Protein AF-A0A9X5CHH5-F1 (afdb_monomer)

Organism: NCBI:txid304899

pLDDT: mean 77.15, std 15.19, range [41.5, 96.25]

Mean predicted aligned error: 13.8 Å

Radius of gyration: 23.51 Å; Cα contacts (8 Å, |Δi|>4): 75; chains: 1; bounding box: 52×45×58 Å

Solvent-accessible surface area (backbone atoms only — not comparable to full-atom values): 5687 Å² total; per-residue (Å²): 137,81,78,81,73,72,74,79,78,70,76,77,74,85,30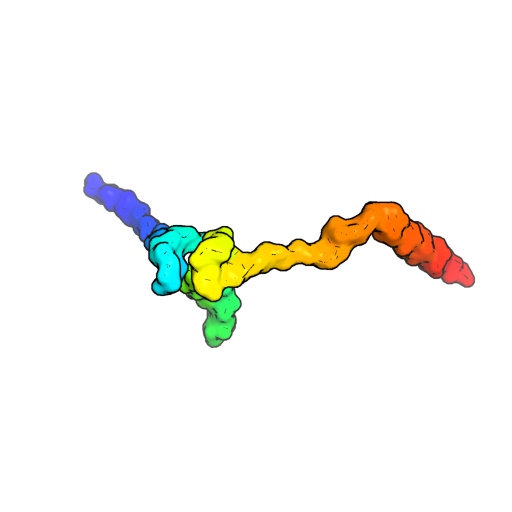,52,38,92,88,73,64,44,80,31,54,73,40,77,47,73,49,77,55,97,91,39,81,44,80,43,80,40,64,39,72,36,79,48,84,90,39,95,69,43,50,81,86,82,74,61,71,70,78,72,49,61,66,76,58,59,53,53,54,54,53,48,52,59,62,71,65,52,83,87,123

Structure (mmCIF, N/CA/C/O backbone):
data_AF-A0A9X5CHH5-F1
#
_entry.id   AF-A0A9X5CHH5-F1
#
loop_
_atom_site.group_PDB
_atom_site.id
_atom_site.type_symbol
_atom_site.label_atom_id
_atom_site.label_alt_id
_atom_site.label_comp_id
_atom_site.label_asym_id
_atom_site.label_entity_id
_atom_site.label_seq_id
_atom_site.pdbx_PDB_ins_code
_atom_site.Cartn_x
_atom_site.Cartn_y
_atom_site.Cartn_z
_atom_site.occupancy
_atom_site.B_iso_or_equiv
_atom_site.auth_seq_id
_atom_site.auth_comp_id
_atom_site.auth_asym_id
_atom_site.auth_atom_id
_atom_site.pdbx_PDB_model_num
ATOM 1 N N . 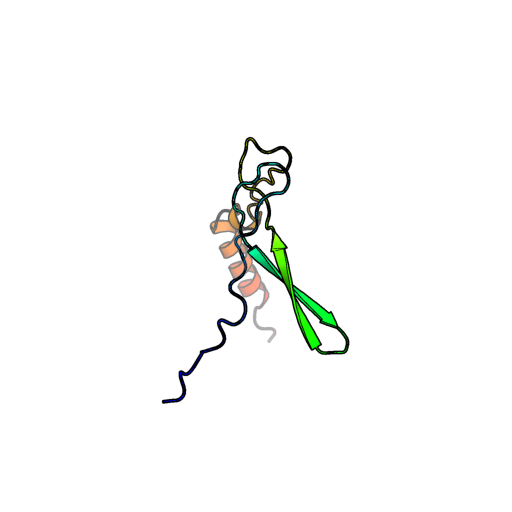MET A 1 1 ? 41.357 10.238 17.916 1.00 41.50 1 MET A N 1
ATOM 2 C CA . MET A 1 1 ? 40.142 9.478 18.286 1.00 41.50 1 MET A CA 1
ATOM 3 C C . MET A 1 1 ? 38.947 10.041 17.516 1.00 41.50 1 MET A C 1
ATOM 5 O O . MET A 1 1 ? 38.126 10.746 18.086 1.00 41.50 1 MET A O 1
ATOM 9 N N . SER A 1 2 ? 38.868 9.787 16.206 1.00 49.88 2 SER A N 1
ATOM 10 C CA . SER A 1 2 ? 37.666 10.130 15.434 1.00 49.88 2 SER A CA 1
ATOM 11 C C . SER A 1 2 ? 36.683 8.989 15.595 1.00 49.88 2 SER A C 1
ATOM 13 O O . SER A 1 2 ? 36.908 7.903 15.071 1.00 49.88 2 SER A O 1
ATOM 15 N N . SER A 1 3 ? 35.637 9.222 16.384 1.00 56.56 3 SER A N 1
ATOM 16 C CA . SER A 1 3 ? 34.521 8.289 16.474 1.00 56.56 3 SER A CA 1
ATOM 17 C C . SER A 1 3 ? 33.874 8.197 15.097 1.00 56.56 3 SER A C 1
ATOM 19 O O . SER A 1 3 ? 33.255 9.157 14.634 1.00 56.56 3 S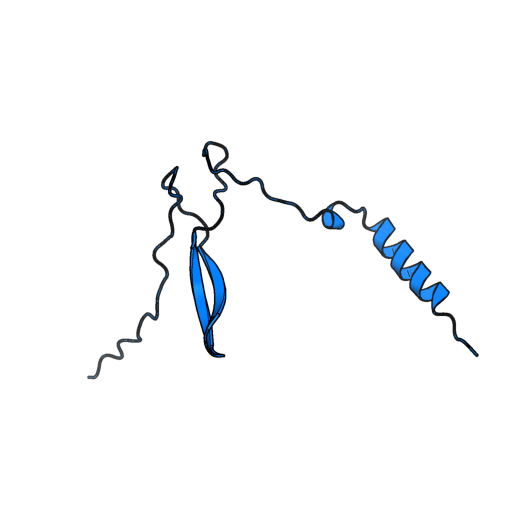ER A O 1
ATOM 21 N N . ASP A 1 4 ? 34.067 7.049 14.455 1.00 61.06 4 ASP A N 1
ATOM 22 C CA . ASP A 1 4 ? 33.371 6.584 13.262 1.00 61.06 4 ASP A CA 1
ATOM 23 C C . ASP A 1 4 ? 31.876 6.501 13.594 1.00 61.06 4 ASP A C 1
ATOM 25 O O . ASP A 1 4 ? 31.337 5.455 13.953 1.00 61.06 4 ASP A O 1
ATOM 29 N N . ARG A 1 5 ? 31.187 7.648 13.569 1.00 61.84 5 ARG A N 1
ATOM 30 C CA . ARG A 1 5 ? 29.726 7.688 13.578 1.00 61.84 5 ARG A CA 1
ATOM 31 C C . ARG A 1 5 ? 29.288 7.175 12.216 1.00 61.84 5 ARG A C 1
ATOM 33 O O . ARG A 1 5 ? 28.967 7.970 11.331 1.00 61.84 5 ARG A O 1
ATOM 40 N N . LYS A 1 6 ? 29.316 5.847 12.039 1.00 60.75 6 LYS A N 1
ATOM 41 C CA . LYS A 1 6 ? 28.601 5.171 10.959 1.00 60.75 6 LYS A CA 1
ATOM 42 C C . LYS A 1 6 ? 27.201 5.745 10.957 1.00 60.75 6 LYS A C 1
ATOM 44 O O . LYS A 1 6 ? 26.436 5.569 11.897 1.00 60.75 6 LYS A O 1
ATOM 49 N N . ARG A 1 7 ? 26.930 6.519 9.915 1.00 57.19 7 ARG A N 1
ATOM 50 C CA . ARG A 1 7 ? 25.630 7.079 9.600 1.00 57.19 7 ARG A CA 1
ATOM 51 C C . ARG A 1 7 ? 24.655 5.900 9.587 1.00 57.19 7 ARG A C 1
ATOM 53 O O . ARG A 1 7 ? 24.690 5.118 8.641 1.00 57.19 7 ARG A O 1
ATOM 60 N N . ASP A 1 8 ? 23.843 5.751 10.640 1.00 58.50 8 ASP A N 1
ATOM 61 C CA . ASP A 1 8 ? 22.620 4.940 10.630 1.00 58.50 8 ASP A CA 1
ATOM 62 C C . ASP A 1 8 ? 21.743 5.546 9.527 1.00 58.50 8 ASP A C 1
ATOM 64 O O . ASP A 1 8 ? 20.962 6.471 9.744 1.00 58.50 8 ASP A O 1
ATOM 68 N N . GLY A 1 9 ? 21.990 5.129 8.288 1.00 57.12 9 GLY A N 1
ATOM 69 C CA . GLY A 1 9 ? 21.256 5.568 7.119 1.00 57.12 9 GLY A CA 1
ATOM 70 C C . GLY A 1 9 ? 19.851 5.012 7.221 1.00 57.12 9 GLY A C 1
ATOM 71 O O . GLY A 1 9 ? 19.590 3.921 6.733 1.00 57.12 9 GLY A O 1
ATOM 72 N N . THR A 1 10 ? 18.968 5.764 7.873 1.00 60.84 10 THR A N 1
ATOM 73 C CA . THR A 1 10 ? 17.521 5.618 7.736 1.00 60.84 10 THR A CA 1
ATOM 74 C C . THR A 1 10 ? 17.017 4.246 8.187 1.00 60.84 10 THR A C 1
ATOM 76 O O . THR A 1 10 ? 16.512 3.468 7.382 1.00 60.84 10 THR A O 1
ATOM 79 N N . ARG A 1 11 ? 17.092 3.939 9.490 1.00 57.91 11 ARG A N 1
ATOM 80 C CA . ARG A 1 11 ? 16.163 2.936 10.036 1.00 57.91 11 ARG A CA 1
ATOM 81 C C . ARG A 1 11 ? 14.757 3.524 9.882 1.00 57.91 11 ARG A C 1
ATOM 83 O O . ARG A 1 11 ? 14.525 4.598 10.442 1.00 57.91 11 ARG A O 1
ATOM 90 N N . PRO A 1 12 ? 13.854 2.913 9.097 1.00 63.66 12 PRO A N 1
ATOM 91 C CA . PRO A 1 12 ? 12.485 3.389 9.028 1.00 63.66 12 PRO A CA 1
ATOM 92 C C . PRO A 1 12 ? 11.908 3.274 10.437 1.00 63.66 12 PRO A C 1
ATOM 94 O O . PRO A 1 12 ? 11.943 2.200 11.035 1.00 63.66 12 PRO A O 1
ATOM 97 N N . THR A 1 13 ? 11.439 4.388 10.991 1.00 70.25 13 THR A N 1
ATOM 98 C CA . THR A 1 13 ? 10.547 4.359 12.149 1.00 70.25 13 THR A CA 1
ATOM 99 C C . THR A 1 13 ? 9.376 3.449 11.807 1.00 70.25 13 THR A C 1
ATOM 101 O O . THR A 1 13 ? 8.809 3.583 10.722 1.00 70.25 13 THR A O 1
ATOM 104 N N . GLU A 1 14 ? 9.065 2.514 12.701 1.00 81.38 14 GLU A N 1
ATOM 105 C CA . GLU A 1 14 ? 7.958 1.568 12.569 1.00 81.38 14 GLU A CA 1
ATOM 106 C C . GLU A 1 14 ? 6.691 2.301 12.110 1.00 81.38 14 GLU A C 1
ATOM 108 O O . GLU A 1 14 ? 6.265 3.279 12.729 1.00 81.38 14 GLU A O 1
ATOM 113 N N . LEU A 1 15 ? 6.145 1.897 10.960 1.00 89.94 15 LEU A N 1
ATOM 114 C CA . LEU A 1 15 ? 4.968 2.543 10.394 1.00 89.94 15 LEU A CA 1
ATOM 115 C C . LEU A 1 15 ? 3.721 1.949 11.036 1.00 8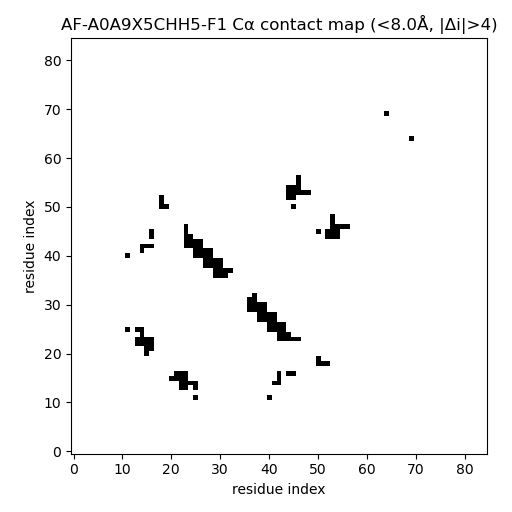9.94 15 LEU A C 1
ATOM 117 O O . LEU A 1 15 ? 3.608 0.736 11.194 1.00 89.94 15 LEU A O 1
ATOM 121 N N . LEU A 1 16 ? 2.786 2.820 11.405 1.00 92.19 16 LEU A N 1
ATOM 122 C CA . LEU A 1 16 ? 1.551 2.442 12.081 1.00 92.19 16 LEU A CA 1
ATOM 123 C C . LEU A 1 16 ? 0.363 2.573 11.126 1.00 92.19 16 LEU A C 1
ATOM 125 O O . LEU A 1 16 ? 0.317 3.474 10.285 1.00 92.19 16 LEU A O 1
ATOM 129 N N . CYS A 1 17 ? -0.623 1.694 11.280 1.00 92.31 17 CYS A N 1
ATOM 130 C CA . CYS A 1 17 ? -1.918 1.843 10.627 1.00 92.31 17 CYS A CA 1
ATOM 131 C C . CYS A 1 17 ? -2.616 3.114 11.137 1.00 92.31 17 CYS A C 1
ATOM 133 O O . CYS A 1 17 ? -2.756 3.295 12.345 1.00 92.31 17 CYS A O 1
ATOM 135 N N . ALA A 1 18 ? -3.108 3.962 10.231 1.00 90.69 18 ALA A N 1
ATOM 136 C CA . ALA A 1 18 ? -3.789 5.204 10.604 1.00 90.69 18 ALA A CA 1
ATOM 137 C C . ALA A 1 18 ? -5.098 4.972 11.384 1.00 90.69 18 ALA A C 1
ATOM 139 O O . ALA A 1 18 ? -5.465 5.805 12.207 1.00 90.69 18 ALA A O 1
ATOM 140 N N . SER A 1 19 ? -5.771 3.839 11.159 1.00 93.62 19 SER A N 1
ATOM 141 C CA . SER A 1 19 ? -7.064 3.538 11.785 1.00 93.62 19 SER A CA 1
ATOM 142 C C . SER A 1 19 ? -6.956 2.834 13.134 1.00 93.62 19 SER A C 1
ATOM 144 O O . SER A 1 19 ? -7.684 3.180 14.058 1.00 93.62 19 SER A O 1
ATOM 146 N N . CYS A 1 20 ? -6.060 1.850 13.280 1.00 92.81 20 CYS A N 1
ATOM 147 C CA . CYS A 1 20 ? -5.940 1.084 14.530 1.00 92.81 20 CYS A CA 1
ATOM 148 C C . CYS A 1 20 ? -4.643 1.329 15.312 1.00 92.81 20 CYS A C 1
ATOM 150 O O . CYS A 1 20 ? -4.474 0.760 16.389 1.00 92.81 20 CYS A O 1
ATOM 152 N N . GLY A 1 21 ? -3.707 2.123 14.780 1.00 91.44 21 GLY A N 1
ATOM 153 C CA . GLY A 1 21 ? -2.438 2.452 15.440 1.00 91.44 21 GLY A CA 1
ATOM 154 C C . GLY A 1 21 ? -1.467 1.279 15.600 1.00 91.44 21 GLY A C 1
ATOM 155 O O . GLY A 1 21 ? -0.410 1.446 16.201 1.00 91.44 21 GLY A O 1
ATOM 156 N N . ARG A 1 22 ? -1.801 0.089 15.085 1.00 90.88 22 ARG A N 1
ATOM 157 C CA . ARG A 1 22 ? -0.932 -1.089 15.169 1.00 90.88 22 ARG A CA 1
ATOM 158 C C . ARG A 1 22 ? 0.242 -0.971 14.197 1.00 90.88 22 ARG A C 1
ATOM 160 O O . ARG A 1 22 ? 0.048 -0.423 13.106 1.00 90.88 22 ARG A O 1
ATOM 167 N N . PRO A 1 23 ? 1.415 -1.523 14.547 1.00 91.19 23 PRO A N 1
ATOM 168 C CA . PRO A 1 23 ? 2.509 -1.679 13.606 1.00 91.19 23 PRO A CA 1
ATOM 169 C C . PRO A 1 23 ? 2.079 -2.426 12.354 1.00 91.19 23 PRO A C 1
ATOM 171 O O . PRO A 1 23 ? 1.372 -3.434 12.429 1.00 91.19 23 PRO A O 1
ATOM 174 N N . VAL A 1 24 ? 2.511 -1.922 11.209 1.00 92.12 24 VAL A N 1
ATOM 175 C CA . VAL A 1 24 ? 2.326 -2.565 9.913 1.00 92.12 24 VAL A CA 1
ATOM 176 C C . VAL A 1 24 ? 3.667 -2.706 9.214 1.00 92.12 24 VAL A C 1
ATOM 178 O O . VAL A 1 24 ? 4.640 -2.010 9.517 1.00 92.12 24 VAL A O 1
ATOM 181 N N . GLU A 1 25 ? 3.719 -3.616 8.248 1.00 90.31 25 GLU A N 1
ATOM 182 C CA . GLU A 1 25 ? 4.902 -3.774 7.415 1.00 90.31 25 GLU A CA 1
ATOM 183 C C . GLU A 1 25 ? 5.237 -2.462 6.700 1.00 90.31 25 GLU A C 1
ATOM 185 O O . GLU A 1 25 ? 4.360 -1.702 6.292 1.00 90.31 25 GLU A O 1
ATOM 190 N N . THR A 1 26 ? 6.526 -2.177 6.533 1.00 91.00 26 THR A N 1
ATOM 191 C CA . THR A 1 26 ? 6.965 -1.025 5.742 1.00 91.00 26 THR A CA 1
ATOM 192 C C . THR A 1 26 ? 7.208 -1.468 4.311 1.00 91.00 26 THR A C 1
ATOM 194 O O . THR A 1 26 ? 8.170 -2.182 4.026 1.00 91.00 26 THR A O 1
ATOM 197 N N . VAL A 1 27 ? 6.367 -1.00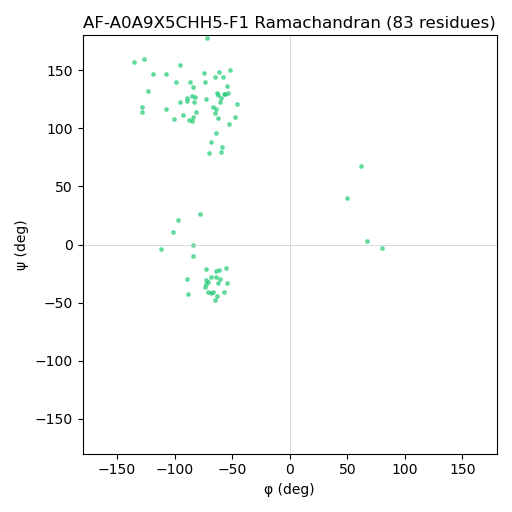5 3.391 1.00 91.06 27 VAL A N 1
ATOM 198 C CA . VAL A 1 27 ? 6.508 -1.302 1.966 1.00 91.06 27 VAL A CA 1
ATOM 199 C C . VAL A 1 27 ? 7.385 -0.236 1.321 1.00 91.06 27 VAL A C 1
ATOM 201 O O . VAL A 1 27 ? 7.116 0.965 1.414 1.00 91.06 27 VAL A O 1
ATOM 204 N N . VAL A 1 28 ? 8.445 -0.672 0.639 1.00 91.56 28 VAL A N 1
ATOM 205 C CA . VAL A 1 28 ? 9.330 0.214 -0.123 1.00 91.56 28 VAL A CA 1
ATOM 206 C C . VAL A 1 28 ? 8.959 0.137 -1.594 1.00 91.56 28 VAL A C 1
ATOM 208 O O . VAL A 1 28 ? 9.242 -0.841 -2.281 1.00 91.56 28 VAL A O 1
ATOM 211 N N . THR A 1 29 ? 8.352 1.206 -2.090 1.00 90.56 29 THR A N 1
ATOM 212 C CA . THR A 1 29 ? 8.102 1.394 -3.522 1.00 90.56 29 THR A CA 1
ATOM 213 C C . THR A 1 29 ? 9.215 2.238 -4.125 1.00 90.56 29 THR A C 1
ATOM 215 O O . THR A 1 29 ? 9.888 2.994 -3.426 1.00 90.56 29 THR A O 1
ATOM 218 N N . ARG A 1 30 ? 9.464 2.100 -5.425 1.00 92.44 30 ARG A N 1
ATOM 219 C CA . ARG A 1 30 ? 10.444 2.930 -6.132 1.00 92.44 30 ARG A CA 1
ATOM 220 C C . ARG A 1 30 ? 9.753 3.620 -7.285 1.00 92.44 30 ARG A C 1
ATOM 222 O O . ARG A 1 30 ? 9.063 2.965 -8.061 1.00 92.44 30 ARG A O 1
ATOM 229 N N . HIS A 1 31 ? 9.970 4.921 -7.407 1.00 92.56 31 HIS A N 1
ATOM 230 C CA . HIS A 1 31 ? 9.536 5.679 -8.569 1.00 92.56 31 HIS A CA 1
ATOM 231 C C . HIS A 1 31 ? 10.755 6.288 -9.260 1.00 92.56 31 HIS A C 1
ATOM 233 O O . HIS A 1 31 ? 11.764 6.610 -8.626 1.00 92.56 31 HIS A O 1
ATOM 239 N N . LYS A 1 32 ? 10.684 6.398 -10.585 1.00 95.31 32 LYS A N 1
ATOM 240 C CA . LYS A 1 32 ? 11.747 7.017 -11.373 1.00 95.31 32 LYS A CA 1
ATOM 241 C C . LYS A 1 32 ? 11.480 8.510 -11.492 1.00 95.31 32 LYS A C 1
ATOM 243 O O . LYS A 1 32 ? 10.441 8.898 -12.014 1.00 95.31 32 LYS A O 1
ATOM 248 N N . THR A 1 33 ? 12.444 9.320 -11.075 1.00 95.56 33 THR A N 1
ATOM 249 C CA . THR A 1 33 ? 12.406 10.783 -11.175 1.00 95.56 33 THR A CA 1
ATOM 250 C C . THR A 1 33 ? 13.692 11.247 -11.843 1.00 95.56 33 THR A C 1
ATOM 252 O O . THR A 1 33 ? 14.776 10.970 -11.337 1.00 95.56 33 THR A O 1
ATOM 255 N N . PHE A 1 34 ? 13.585 11.893 -13.009 1.00 96.12 34 PHE A N 1
ATOM 256 C CA . PHE A 1 34 ? 14.733 12.370 -13.802 1.00 96.12 34 PHE A CA 1
ATOM 257 C C . PHE A 1 34 ? 15.831 11.309 -14.037 1.00 96.12 34 PHE A C 1
ATOM 259 O O . PHE A 1 34 ? 17.020 11.593 -13.955 1.00 96.12 34 PHE A O 1
ATOM 266 N N . GLY A 1 35 ? 15.442 10.056 -14.292 1.00 95.25 35 GLY A N 1
ATOM 267 C CA . GLY A 1 35 ? 16.387 8.948 -14.502 1.00 95.25 35 GLY A CA 1
ATOM 268 C C . GLY A 1 35 ? 16.970 8.332 -13.222 1.00 95.25 35 GLY A C 1
ATOM 269 O O . GLY A 1 35 ? 17.667 7.322 -13.302 1.00 95.25 35 GLY A O 1
ATOM 270 N N . ILE A 1 36 ? 16.643 8.865 -12.042 1.00 96.25 36 ILE A N 1
ATOM 271 C CA .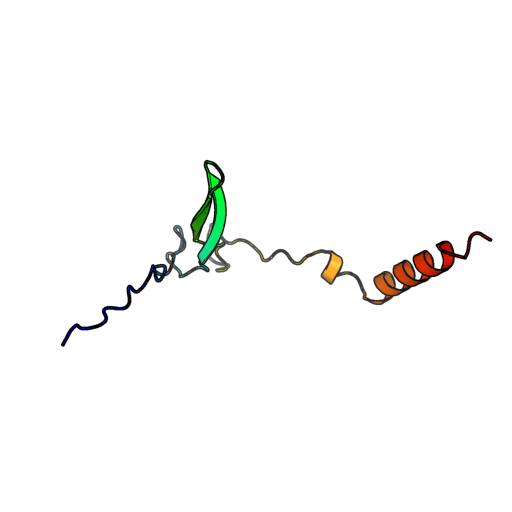 ILE A 1 36 ? 17.069 8.342 -10.738 1.00 96.25 36 ILE A CA 1
ATOM 272 C C . ILE A 1 36 ? 15.942 7.502 -10.124 1.00 96.25 36 ILE A C 1
ATOM 274 O O . ILE A 1 36 ? 14.769 7.864 -10.202 1.00 96.25 36 ILE A O 1
ATOM 278 N N . ASN A 1 37 ? 16.288 6.376 -9.494 1.00 93.38 37 ASN A N 1
ATOM 279 C CA . ASN A 1 37 ? 15.334 5.560 -8.738 1.00 93.38 37 ASN A CA 1
ATOM 280 C C . ASN A 1 37 ? 15.236 6.062 -7.296 1.00 93.38 37 ASN A C 1
ATOM 282 O O . ASN A 1 37 ? 16.137 5.824 -6.489 1.00 93.38 37 ASN A O 1
ATOM 286 N N . VAL A 1 38 ? 14.123 6.705 -6.964 1.00 93.75 38 VAL A N 1
ATOM 287 C CA . VAL A 1 38 ? 13.863 7.244 -5.629 1.00 93.75 38 VAL A CA 1
ATOM 288 C C . VAL A 1 38 ? 13.052 6.223 -4.819 1.00 93.75 38 VAL A C 1
ATOM 290 O O . VAL A 1 38 ? 11.980 5.809 -5.272 1.00 93.75 38 VAL A O 1
ATOM 293 N N . PRO A 1 39 ? 13.540 5.771 -3.646 1.00 92.75 39 PRO A N 1
ATOM 294 C CA . PRO A 1 39 ? 12.754 4.946 -2.737 1.00 92.75 39 PRO A CA 1
ATOM 295 C C . PRO A 1 39 ? 11.678 5.778 -2.030 1.00 92.75 39 PRO A C 1
ATOM 297 O O . PRO A 1 39 ? 11.918 6.900 -1.590 1.00 92.75 39 PRO A O 1
ATOM 300 N N . GLN A 1 40 ? 10.498 5.192 -1.887 1.00 91.38 40 GLN A N 1
ATOM 301 C CA . GLN A 1 40 ? 9.399 5.720 -1.103 1.00 91.38 40 GLN A CA 1
ATOM 302 C C . GLN A 1 40 ? 8.908 4.639 -0.139 1.00 91.38 40 GLN A C 1
ATOM 304 O O . GLN A 1 40 ? 8.358 3.619 -0.557 1.00 91.38 40 GLN A O 1
ATOM 309 N N . TRP A 1 41 ? 9.090 4.897 1.152 1.00 91.00 41 TRP A N 1
ATOM 310 C CA . TRP A 1 41 ? 8.600 4.069 2.249 1.00 91.00 41 TRP A CA 1
ATOM 311 C C . TRP A 1 41 ? 7.157 4.450 2.563 1.00 91.00 41 TRP A C 1
ATOM 313 O O . TRP A 1 41 ? 6.855 5.633 2.741 1.00 91.00 41 TRP A O 1
ATOM 323 N N . ARG A 1 42 ? 6.263 3.466 2.606 1.00 89.19 42 ARG A N 1
ATOM 324 C CA . ARG A 1 42 ? 4.859 3.652 2.983 1.00 89.19 42 ARG A CA 1
ATOM 325 C C . ARG A 1 42 ? 4.415 2.556 3.940 1.00 89.19 42 ARG A C 1
ATOM 327 O O . ARG A 1 42 ? 4.998 1.473 3.966 1.00 89.19 42 ARG A O 1
ATOM 334 N N . ALA A 1 43 ? 3.373 2.864 4.706 1.00 91.50 43 ALA A N 1
ATOM 335 C CA . ALA A 1 43 ? 2.690 1.884 5.531 1.00 91.50 43 ALA A CA 1
ATOM 336 C C . ALA A 1 43 ? 2.083 0.818 4.611 1.00 91.50 43 ALA A C 1
ATOM 338 O O . ALA A 1 43 ? 1.432 1.150 3.616 1.00 91.50 43 ALA A O 1
ATOM 339 N N . GLY A 1 44 ? 2.362 -0.443 4.914 1.00 90.31 44 GLY A N 1
ATOM 340 C CA . GLY A 1 44 ? 1.765 -1.591 4.256 1.00 90.31 44 GLY A CA 1
ATOM 341 C C . GLY A 1 44 ? 0.299 -1.787 4.647 1.00 90.31 44 GLY A C 1
ATOM 342 O O . GLY A 1 44 ? -0.243 -1.031 5.461 1.00 90.31 44 GLY A O 1
ATOM 343 N N . PRO A 1 45 ? -0.361 -2.792 4.053 1.00 91.06 45 PRO A N 1
ATOM 344 C CA . PRO A 1 45 ? -1.739 -3.133 4.380 1.00 91.06 45 PRO A CA 1
ATOM 345 C C . PRO A 1 45 ? -1.893 -3.544 5.850 1.00 91.06 45 PRO A C 1
ATOM 347 O O . PRO A 1 45 ? -0.992 -4.121 6.461 1.00 91.06 45 PRO A O 1
ATOM 350 N N . CYS A 1 46 ? -3.060 -3.253 6.428 1.00 92.19 46 CYS A N 1
ATOM 351 C CA . CYS A 1 46 ? -3.379 -3.705 7.774 1.00 92.19 46 CYS A CA 1
ATOM 352 C C . CYS A 1 46 ? -3.882 -5.151 7.731 1.00 92.19 46 CYS A C 1
ATOM 354 O O . CYS A 1 46 ? -4.856 -5.444 7.041 1.00 92.19 46 CYS A O 1
ATOM 356 N N . HIS A 1 47 ? -3.263 -6.026 8.525 1.00 88.19 47 HIS A N 1
ATOM 357 C CA . HIS A 1 47 ? -3.670 -7.427 8.664 1.00 88.19 47 HIS A CA 1
ATOM 358 C C . HIS A 1 47 ? -4.469 -7.710 9.949 1.00 88.19 47 HIS A C 1
ATOM 360 O O . HIS A 1 47 ? -4.696 -8.866 10.295 1.00 88.19 47 HIS A O 1
ATOM 366 N N . ASN A 1 48 ? -4.904 -6.670 10.669 1.00 89.19 48 ASN A N 1
ATOM 367 C CA . ASN A 1 48 ? -5.775 -6.830 11.831 1.00 89.19 48 ASN A CA 1
ATOM 368 C C . ASN A 1 48 ? -7.241 -6.993 11.382 1.00 89.19 48 ASN A C 1
ATOM 370 O O . ASN A 1 48 ? -7.786 -6.009 10.884 1.00 89.19 48 ASN A O 1
ATOM 374 N N . PRO A 1 49 ? -7.894 -8.153 11.593 1.00 88.38 49 PRO A N 1
ATOM 375 C CA . PRO A 1 49 ? -9.262 -8.404 11.124 1.00 88.38 49 PRO A CA 1
ATOM 376 C C . PRO A 1 49 ? -10.314 -7.494 11.774 1.00 88.38 49 PRO A C 1
ATOM 378 O O . PRO A 1 49 ? -11.362 -7.261 11.182 1.00 88.38 49 PRO A O 1
ATOM 381 N N . ASP A 1 50 ? -10.021 -6.935 12.951 1.00 91.06 50 ASP A N 1
ATOM 382 C CA . ASP A 1 50 ? -10.913 -6.000 13.649 1.00 91.06 50 ASP A CA 1
ATOM 383 C C . ASP A 1 50 ? -10.759 -4.543 13.163 1.00 91.06 50 ASP A C 1
ATOM 385 O O . ASP A 1 50 ? -11.388 -3.628 13.695 1.00 91.06 50 ASP A O 1
ATOM 389 N N . CYS A 1 51 ? -9.866 -4.283 12.204 1.00 93.06 51 CYS A N 1
ATOM 390 C CA . CYS A 1 51 ? -9.610 -2.943 11.684 1.00 93.06 51 CYS A CA 1
ATOM 391 C C . CYS A 1 51 ? -10.574 -2.595 10.545 1.00 93.06 51 CYS A C 1
ATOM 393 O O . CYS A 1 51 ? -10.801 -3.404 9.650 1.00 93.06 51 CYS A O 1
ATOM 395 N N . ALA A 1 52 ? -11.051 -1.349 10.511 1.00 89.25 52 ALA A N 1
ATOM 396 C CA . ALA A 1 52 ? -11.857 -0.846 9.396 1.00 89.25 52 ALA A CA 1
ATOM 397 C C . ALA A 1 52 ? -11.104 -0.872 8.048 1.00 89.25 52 ALA A C 1
ATOM 399 O O . ALA A 1 52 ? -11.721 -1.078 7.009 1.00 89.25 52 ALA A O 1
ATOM 400 N N . ASP A 1 53 ? -9.774 -0.725 8.079 1.00 88.50 53 ASP A N 1
ATOM 401 C CA . ASP A 1 53 ? -8.896 -0.770 6.899 1.00 88.50 53 ASP A CA 1
ATOM 402 C C . ASP A 1 53 ? -8.250 -2.151 6.686 1.00 88.50 53 ASP A C 1
ATOM 404 O O . ASP A 1 53 ? -7.180 -2.258 6.079 1.00 88.50 53 ASP A O 1
ATOM 408 N N . TYR A 1 54 ? -8.828 -3.215 7.251 1.00 89.56 54 TYR A N 1
ATOM 409 C CA . TYR A 1 54 ? -8.299 -4.563 7.069 1.00 89.56 54 TYR A CA 1
ATOM 410 C C . TYR A 1 54 ? -8.291 -4.951 5.587 1.00 89.56 54 TYR A C 1
ATOM 412 O O . TYR A 1 54 ? -9.322 -4.903 4.912 1.00 89.56 54 TYR A O 1
ATOM 420 N N . VAL A 1 55 ? -7.128 -5.375 5.090 1.00 84.25 55 VAL A N 1
ATOM 421 C CA . VAL A 1 55 ? -6.990 -5.908 3.734 1.00 84.25 55 VAL A CA 1
ATOM 422 C C . VAL A 1 55 ? -6.779 -7.420 3.834 1.00 84.25 55 VAL A C 1
ATOM 424 O O . VAL A 1 55 ? -5.763 -7.851 4.391 1.00 84.25 55 VAL A O 1
ATOM 427 N N . PRO A 1 56 ? -7.705 -8.242 3.304 1.00 79.44 56 PRO A N 1
ATOM 428 C CA . PRO A 1 56 ? -7.537 -9.686 3.293 1.00 79.44 56 PRO A CA 1
ATOM 429 C C . PRO A 1 56 ? -6.350 -10.083 2.411 1.00 79.44 56 PRO A C 1
ATOM 431 O O . PRO A 1 56 ? -6.087 -9.477 1.370 1.00 79.44 56 PRO A O 1
ATOM 434 N N . GLU A 1 57 ? -5.634 -11.122 2.831 1.00 79.19 57 GLU A N 1
ATOM 435 C CA . GLU A 1 57 ? -4.495 -11.645 2.085 1.00 79.19 57 GLU A CA 1
ATOM 436 C C . GLU A 1 57 ? -4.971 -12.249 0.755 1.00 79.19 57 GLU A C 1
ATOM 438 O O . GLU A 1 57 ? -5.771 -13.186 0.721 1.00 79.19 57 GLU A O 1
ATOM 443 N N . MET A 1 58 ? -4.502 -11.688 -0.362 1.00 76.88 58 MET A N 1
ATOM 444 C CA . MET A 1 58 ? -4.806 -12.220 -1.688 1.00 76.88 58 MET A CA 1
ATOM 445 C C . MET A 1 58 ? -3.835 -13.346 -2.020 1.00 76.88 58 MET A C 1
ATOM 44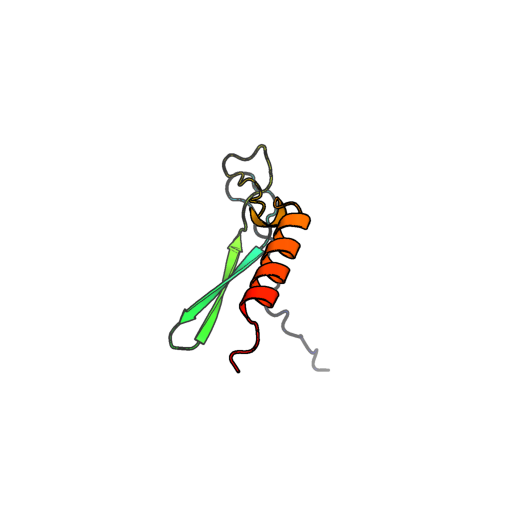7 O O . MET A 1 58 ? -2.661 -13.110 -2.299 1.00 76.88 58 MET A O 1
ATOM 451 N N . VAL A 1 59 ? -4.351 -14.570 -2.038 1.00 74.62 59 VAL A N 1
ATOM 452 C CA . VAL A 1 59 ? -3.596 -15.747 -2.463 1.00 74.62 59 VAL A CA 1
ATOM 453 C C . VAL A 1 59 ? -3.638 -15.838 -3.997 1.00 74.62 59 VAL A C 1
ATOM 455 O O . VAL A 1 59 ? -4.734 -15.880 -4.568 1.00 74.62 59 VAL A O 1
ATOM 458 N N . PRO A 1 60 ? -2.486 -15.859 -4.696 1.00 76.19 60 PRO A N 1
ATOM 459 C CA . PRO A 1 60 ? -2.451 -15.977 -6.150 1.00 76.19 60 PRO A CA 1
ATOM 460 C C . PRO A 1 60 ? -3.187 -17.237 -6.626 1.00 76.19 60 PRO A C 1
ATOM 462 O O . PRO A 1 60 ? -2.948 -18.337 -6.126 1.00 76.19 60 PRO A O 1
ATOM 465 N N . ALA A 1 61 ? -4.095 -17.100 -7.595 1.00 73.94 61 ALA A N 1
ATOM 466 C CA . ALA A 1 61 ? -4.966 -18.195 -8.036 1.00 73.94 61 ALA A CA 1
ATOM 467 C C . ALA A 1 61 ? -4.203 -19.405 -8.615 1.00 73.94 61 ALA A C 1
ATOM 469 O O . ALA A 1 61 ? -4.721 -20.522 -8.645 1.00 73.94 61 ALA A O 1
ATOM 470 N N . ASP A 1 62 ? -2.969 -19.201 -9.071 1.00 72.81 62 ASP A N 1
ATOM 471 C CA . ASP A 1 62 ? -2.060 -20.251 -9.521 1.00 72.81 62 ASP A CA 1
ATOM 472 C C . ASP A 1 62 ? -1.580 -21.154 -8.379 1.00 72.81 62 ASP A C 1
ATOM 474 O O . ASP A 1 62 ? -1.373 -22.341 -8.617 1.00 72.81 62 ASP A O 1
ATOM 478 N N . THR A 1 63 ? -1.506 -20.656 -7.142 1.00 72.44 63 THR A N 1
ATOM 479 C CA . THR A 1 63 ? -1.184 -21.493 -5.969 1.00 72.44 63 THR A CA 1
ATOM 480 C C . THR A 1 63 ? -2.339 -22.411 -5.559 1.00 72.44 63 THR A C 1
ATOM 482 O O . THR A 1 63 ? -2.114 -23.453 -4.949 1.00 72.44 63 THR A O 1
ATOM 485 N N . LEU A 1 64 ? -3.573 -22.083 -5.960 1.00 70.19 64 LEU A N 1
ATOM 486 C CA . LEU A 1 64 ? -4.746 -22.944 -5.784 1.00 70.19 64 LEU A CA 1
ATOM 487 C C . LEU A 1 64 ? -4.881 -23.994 -6.900 1.00 70.19 64 LEU A C 1
ATOM 489 O O . LEU A 1 64 ? -5.719 -24.896 -6.801 1.00 70.19 64 LEU A O 1
ATOM 493 N N . ARG A 1 65 ? -4.085 -23.908 -7.980 1.00 68.25 65 ARG A N 1
ATOM 494 C CA . ARG A 1 65 ? -4.089 -24.948 -9.014 1.00 68.25 65 ARG A CA 1
ATOM 495 C C . ARG A 1 65 ? -3.405 -26.201 -8.488 1.00 68.25 65 ARG A C 1
ATOM 497 O O . ARG A 1 65 ? -2.244 -26.195 -8.099 1.00 68.25 65 ARG A O 1
ATOM 504 N N . ARG A 1 66 ? -4.130 -27.314 -8.570 1.00 61.94 66 ARG A N 1
ATOM 505 C CA . ARG A 1 66 ? -3.614 -28.648 -8.265 1.00 61.94 66 ARG A CA 1
ATOM 506 C C . ARG A 1 66 ? -2.391 -28.937 -9.168 1.00 61.94 66 ARG A C 1
ATOM 508 O O . ARG A 1 66 ? -2.506 -28.744 -10.386 1.00 61.94 66 ARG A O 1
ATOM 515 N N . PRO A 1 67 ? -1.243 -29.383 -8.617 1.00 60.50 67 PRO A N 1
ATOM 516 C CA . PRO A 1 67 ? 0.040 -29.483 -9.337 1.00 60.50 67 PRO A CA 1
ATOM 517 C C . PRO A 1 67 ? -0.045 -30.304 -10.637 1.00 60.50 67 PRO A C 1
ATOM 519 O O . PRO A 1 67 ? 0.521 -29.927 -11.663 1.00 60.50 67 PRO A O 1
ATOM 522 N N . GLU A 1 68 ? -0.910 -31.318 -10.650 1.00 58.06 68 GLU A N 1
ATOM 523 C CA . GLU A 1 68 ? -1.217 -32.184 -11.795 1.00 58.06 68 GLU A CA 1
ATOM 524 C C . GLU A 1 68 ? -1.668 -31.462 -13.084 1.00 58.06 68 GLU A C 1
ATOM 526 O O . GLU A 1 68 ? -1.662 -32.058 -14.163 1.00 58.06 68 GLU A O 1
ATOM 531 N N . GLN A 1 69 ? -2.140 -30.211 -13.020 1.00 59.78 69 GLN A N 1
ATOM 532 C CA . GLN A 1 69 ? -2.534 -29.455 -14.221 1.00 59.78 69 GLN A CA 1
ATOM 533 C C . GLN A 1 69 ? -1.375 -28.657 -14.832 1.00 59.78 69 GLN A C 1
ATOM 535 O O . GLN A 1 69 ? -1.343 -28.474 -16.051 1.00 59.78 69 GLN A O 1
ATOM 540 N N . GLY A 1 70 ? -0.411 -28.223 -14.014 1.00 60.41 70 GLY A N 1
ATOM 541 C CA . GLY A 1 70 ? 0.808 -27.563 -14.488 1.00 60.41 70 GLY A CA 1
ATOM 542 C C . GLY A 1 70 ? 1.714 -28.531 -15.251 1.00 60.41 70 GLY A C 1
ATOM 543 O O . GLY A 1 70 ? 2.197 -28.204 -16.338 1.00 60.41 70 GLY A O 1
ATOM 544 N N . GLU A 1 71 ? 1.857 -29.756 -14.743 1.00 61.25 71 GLU A N 1
ATOM 545 C CA . GLU A 1 71 ? 2.660 -30.809 -15.380 1.00 61.25 71 GLU A CA 1
ATOM 546 C C . GLU A 1 71 ? 2.085 -31.232 -16.739 1.00 61.25 71 GLU A C 1
ATOM 548 O O . GLU A 1 71 ? 2.807 -31.203 -17.737 1.00 61.25 71 GLU A O 1
ATOM 553 N N . ARG A 1 72 ? 0.769 -31.489 -16.831 1.00 61.03 72 ARG A N 1
ATOM 554 C CA . ARG A 1 72 ? 0.101 -31.854 -18.100 1.00 61.03 72 ARG A CA 1
ATOM 555 C C . ARG A 1 72 ? 0.282 -30.803 -19.198 1.00 61.03 72 ARG A C 1
ATOM 557 O O . ARG A 1 72 ? 0.529 -31.149 -20.351 1.00 61.03 72 ARG A O 1
ATOM 564 N N . ARG A 1 73 ? 0.197 -29.515 -18.850 1.00 62.47 73 ARG A N 1
ATOM 565 C CA . ARG A 1 73 ? 0.332 -28.407 -19.812 1.00 62.47 73 ARG A CA 1
ATOM 566 C C . ARG A 1 73 ? 1.777 -28.224 -20.288 1.00 62.47 73 ARG A C 1
ATOM 568 O O . ARG A 1 73 ? 2.004 -27.891 -21.450 1.00 62.47 73 ARG A O 1
ATOM 575 N N . THR A 1 74 ? 2.748 -28.475 -19.409 1.00 64.31 74 THR A N 1
ATOM 576 C CA . THR A 1 74 ? 4.183 -28.428 -19.740 1.00 64.31 74 THR A CA 1
ATOM 577 C C . THR A 1 74 ? 4.576 -29.608 -20.632 1.00 64.31 74 THR A C 1
ATOM 579 O O . THR A 1 74 ? 5.285 -29.431 -21.625 1.00 64.31 74 THR A O 1
ATOM 582 N N . GLU A 1 75 ? 4.049 -30.799 -20.339 1.00 63.25 75 GLU A N 1
ATOM 583 C CA . GLU A 1 75 ? 4.267 -32.006 -21.138 1.00 63.25 75 GLU A CA 1
ATOM 584 C C . GLU A 1 75 ? 3.622 -31.901 -22.528 1.00 63.25 75 GLU A C 1
ATOM 586 O O . GLU A 1 75 ? 4.246 -32.259 -23.527 1.00 63.25 75 GLU A O 1
ATOM 591 N N . GLN A 1 76 ? 2.412 -31.343 -22.621 1.00 66.62 76 GLN A N 1
ATOM 592 C CA . GLN A 1 76 ? 1.736 -31.108 -23.897 1.00 66.62 76 GLN A CA 1
ATOM 593 C C . GLN A 1 76 ? 2.501 -30.115 -24.781 1.00 66.62 76 GLN A C 1
ATOM 595 O O . GLN A 1 76 ? 2.741 -30.404 -25.950 1.00 66.62 76 GLN A O 1
ATOM 600 N N . ARG A 1 77 ? 2.993 -29.006 -24.218 1.00 64.44 77 ARG A N 1
ATOM 601 C CA . ARG A 1 77 ? 3.811 -28.036 -24.965 1.00 64.44 77 ARG A CA 1
ATOM 602 C C . ARG A 1 77 ? 5.123 -28.648 -25.475 1.00 64.44 77 ARG A C 1
ATOM 604 O O . ARG A 1 77 ? 5.604 -28.283 -26.543 1.00 64.44 77 ARG A O 1
ATOM 611 N N . ARG A 1 78 ? 5.702 -29.594 -24.726 1.00 66.38 78 ARG A N 1
ATOM 612 C CA . ARG A 1 78 ? 6.890 -30.357 -25.143 1.00 66.38 78 ARG A CA 1
ATOM 613 C C . ARG A 1 78 ? 6.579 -31.358 -26.264 1.00 66.38 78 ARG A C 1
ATOM 615 O O . ARG A 1 78 ? 7.444 -31.589 -27.099 1.00 66.38 78 ARG A O 1
ATOM 622 N N . LYS A 1 79 ? 5.369 -31.925 -26.294 1.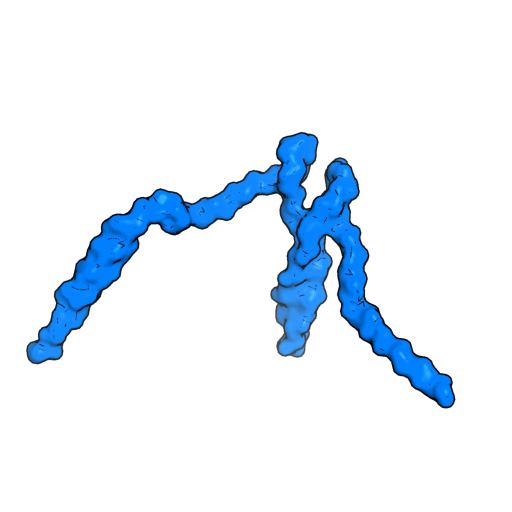00 66.25 79 LYS A N 1
ATOM 623 C CA . LYS A 1 79 ? 4.886 -32.790 -27.388 1.00 66.25 79 LYS A CA 1
ATOM 624 C C . LYS A 1 79 ? 4.553 -31.991 -28.654 1.00 66.25 79 LYS A C 1
ATOM 626 O O . LYS A 1 79 ? 4.827 -32.466 -29.748 1.00 66.25 79 LYS A O 1
ATOM 631 N N . GLU A 1 80 ? 4.014 -30.780 -28.506 1.00 59.84 80 GLU A N 1
ATOM 632 C CA . GLU A 1 80 ? 3.690 -29.869 -29.617 1.00 59.84 80 GLU A CA 1
ATOM 633 C C . GLU A 1 80 ? 4.941 -29.251 -30.262 1.00 59.84 80 GLU A C 1
ATOM 635 O O . GLU A 1 80 ? 4.958 -29.036 -31.468 1.00 59.84 80 GLU A O 1
ATOM 640 N N . ALA A 1 81 ? 6.019 -29.038 -29.499 1.00 65.62 81 ALA A N 1
ATOM 641 C CA . ALA A 1 81 ? 7.321 -28.603 -30.018 1.00 65.62 81 ALA A CA 1
ATOM 642 C C . ALA A 1 81 ? 8.136 -29.740 -30.677 1.00 65.62 81 ALA A C 1
ATOM 644 O O . ALA A 1 81 ? 9.368 -29.693 -30.676 1.00 65.62 81 ALA A O 1
ATOM 645 N N . GLY A 1 82 ? 7.462 -30.774 -31.199 1.00 55.28 82 GLY A N 1
ATOM 646 C CA . GLY A 1 82 ? 8.098 -31.848 -31.964 1.00 55.28 82 GLY A CA 1
ATOM 647 C C . GLY A 1 82 ? 8.974 -31.287 -33.095 1.00 55.28 82 GLY A C 1
ATOM 648 O O . GLY A 1 82 ? 8.705 -30.188 -33.585 1.00 55.28 82 GLY A O 1
ATOM 649 N N . PRO A 1 83 ? 10.048 -31.993 -33.493 1.00 58.06 83 PRO A N 1
ATOM 650 C CA . PRO A 1 83 ? 11.019 -31.449 -34.427 1.00 58.06 83 PRO A CA 1
ATOM 651 C C . PRO A 1 83 ? 10.325 -31.243 -35.772 1.00 58.06 83 PRO A C 1
ATOM 653 O O . PRO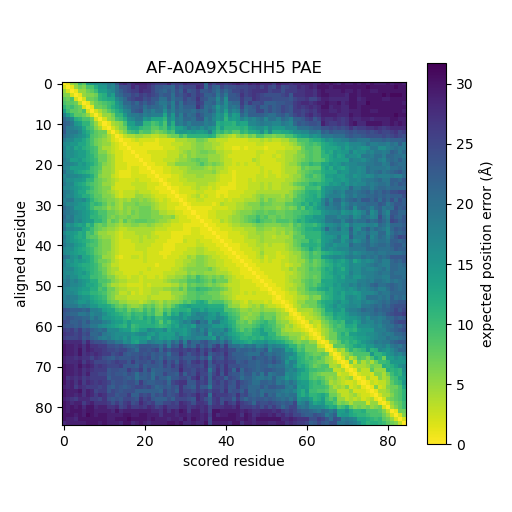 A 1 83 ? 9.918 -32.205 -36.419 1.00 58.06 83 PRO A O 1
ATOM 656 N N . HIS A 1 84 ? 10.178 -29.985 -36.187 1.00 56.66 84 HIS A N 1
ATOM 657 C CA . HIS A 1 84 ? 9.993 -29.674 -37.596 1.00 56.66 84 HIS A CA 1
ATOM 658 C C . HIS A 1 84 ? 11.282 -30.111 -38.307 1.00 56.66 84 HIS A C 1
ATOM 660 O O . HIS A 1 84 ? 12.293 -29.412 -38.235 1.00 56.66 84 HIS A O 1
ATOM 666 N N . ALA A 1 85 ? 11.255 -31.321 -38.869 1.00 50.00 85 ALA A N 1
ATOM 667 C CA . ALA A 1 85 ? 12.218 -31.823 -39.842 1.00 50.00 85 ALA A CA 1
ATOM 668 C C . ALA A 1 85 ? 11.795 -31.388 -41.249 1.00 50.00 85 ALA A C 1
ATOM 670 O O . ALA A 1 85 ? 10.567 -31.376 -41.506 1.00 50.00 85 ALA A O 1
#

Foldseek 3Di:
DPPPPPPPPDPDDFDADPFPRHGADWDWDWDADPNDTDTDTDGDFDCDPPTPRHDDDDDPVVVVDDVVVVVVVVVVVVVVPPDPD

Secondary structure (DSSP, 8-state):
----------PPP-EE-TTT--EE-EEEEEEEETTEEEEEEEE--B--TTSTTB------TTTTS-HHHHHHHHHHHHHHT----

Sequence (85 aa):
MSSDRKRDGTRPTELLCASCGRPVETVVTRHKTFGINVPQWRAGPCHNPDCADYVPEMVPADTLRRPEQGERRTEQRRKEAGPHA